Protein AF-A0A6I6F3T8-F1 (afdb_monomer_lite)

Foldseek 3Di:
DDDDDDDDDDDDDDDDDDDDDDPDPDPPDPLHLCVLVLQCCCCQPVVPDAPVSNLVQAPHSVPDDDRVRSVVSNVDPDQVLQPFQSPHSVRQSQQWEWDAPDPFKIKIFRHNHRVPDDRVPGSDIFIWGDDPSDIHTYDD

pLDDT: mean 83.87, std 20.31, range [36.78, 98.06]

Structure (mmCIF, N/CA/C/O backbone):
data_AF-A0A6I6F3T8-F1
#
_entry.id   AF-A0A6I6F3T8-F1
#
loop_
_atom_site.group_PDB
_atom_site.id
_atom_site.type_symbo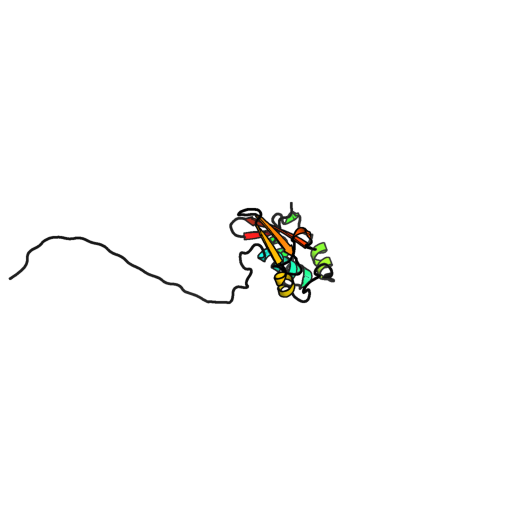l
_atom_site.label_atom_id
_atom_site.label_alt_id
_atom_site.label_comp_id
_atom_site.label_asym_id
_atom_site.label_entity_id
_atom_site.label_seq_id
_atom_site.pdbx_PDB_ins_code
_atom_site.Cartn_x
_atom_site.Cartn_y
_atom_site.Cartn_z
_atom_site.occupancy
_atom_site.B_iso_or_equiv
_atom_site.auth_seq_id
_atom_site.auth_comp_id
_atom_site.auth_asym_id
_atom_site.auth_atom_id
_atom_site.pdbx_PDB_model_num
ATOM 1 N N . MET A 1 1 ? -56.648 -12.265 -60.140 1.00 39.81 1 MET A N 1
ATOM 2 C CA . MET A 1 1 ? -56.580 -13.681 -59.697 1.00 39.81 1 MET A CA 1
ATOM 3 C C . MET A 1 1 ? -55.258 -13.870 -58.962 1.00 39.81 1 MET A C 1
ATOM 5 O O . MET A 1 1 ? -54.220 -13.766 -59.588 1.00 39.81 1 MET A O 1
ATOM 9 N N . ILE A 1 2 ? -55.227 -13.720 -57.636 1.00 38.00 2 ILE A N 1
ATOM 10 C CA . ILE A 1 2 ? -55.312 -14.790 -56.615 1.00 38.00 2 ILE A CA 1
ATOM 11 C C . ILE A 1 2 ? -54.272 -15.911 -56.812 1.00 38.00 2 ILE A C 1
ATOM 13 O O . ILE A 1 2 ? -54.501 -16.855 -57.554 1.00 38.00 2 ILE A O 1
ATOM 17 N N . ASN A 1 3 ? -53.163 -15.756 -56.075 1.00 43.69 3 ASN A N 1
ATOM 18 C CA . ASN A 1 3 ? -52.503 -16.709 -55.166 1.00 43.69 3 ASN A CA 1
ATOM 19 C C . ASN A 1 3 ? -52.569 -18.222 -55.452 1.00 43.69 3 ASN A C 1
ATOM 21 O O . ASN A 1 3 ? -53.659 -18.793 -55.464 1.00 43.69 3 ASN A O 1
ATOM 25 N N . LYS A 1 4 ? -51.405 -18.893 -55.320 1.00 41.59 4 LYS A N 1
ATOM 26 C CA . LYS A 1 4 ? -51.092 -19.768 -54.157 1.00 41.59 4 LYS A CA 1
ATOM 27 C C . LYS A 1 4 ? -49.666 -20.382 -54.185 1.00 41.59 4 LYS A C 1
ATOM 29 O O . LYS A 1 4 ? -49.406 -21.229 -55.021 1.00 41.59 4 LYS A O 1
ATOM 34 N N . ARG A 1 5 ? -48.875 -20.027 -53.144 1.00 48.44 5 ARG A N 1
ATOM 35 C CA . ARG A 1 5 ? -48.089 -20.865 -52.177 1.00 48.44 5 ARG A CA 1
ATOM 36 C C . ARG A 1 5 ? -46.997 -21.819 -52.731 1.00 48.44 5 ARG A C 1
ATOM 38 O O . ARG A 1 5 ? -47.220 -22.464 -53.735 1.00 48.44 5 ARG A O 1
ATOM 45 N N . LYS A 1 6 ? -45.829 -22.079 -52.115 1.00 45.19 6 LYS A N 1
ATOM 46 C CA . LYS A 1 6 ? -45.316 -22.220 -50.717 1.00 45.19 6 LYS A CA 1
ATOM 47 C C . LYS A 1 6 ? -43.785 -21.905 -50.778 1.00 45.19 6 LYS A C 1
ATOM 49 O O . LYS A 1 6 ? -43.249 -21.935 -51.871 1.00 45.19 6 LYS A O 1
ATOM 54 N N . SER A 1 7 ? -42.975 -21.617 -49.756 1.00 44.78 7 SER A N 1
ATOM 55 C CA . SER A 1 7 ? -42.875 -22.123 -48.386 1.00 44.78 7 SER A CA 1
ATOM 56 C C . SER A 1 7 ? -41.901 -21.237 -47.579 1.00 44.78 7 SER A C 1
ATOM 58 O O . SER A 1 7 ? -40.807 -20.938 -48.041 1.00 44.78 7 SER A O 1
ATOM 60 N N . THR A 1 8 ? -42.342 -20.865 -46.378 1.00 48.22 8 THR A N 1
ATOM 61 C CA . THR A 1 8 ? -41.624 -20.546 -45.124 1.00 48.22 8 THR A CA 1
ATOM 62 C C . THR A 1 8 ? -40.129 -20.861 -45.045 1.00 48.22 8 THR A C 1
ATOM 64 O O . THR A 1 8 ? -39.808 -22.033 -45.170 1.00 48.22 8 THR A O 1
ATOM 67 N N . TRP A 1 9 ? -39.301 -19.879 -44.649 1.00 47.22 9 TRP A N 1
ATOM 68 C CA . TRP A 1 9 ? -38.209 -20.017 -43.662 1.00 47.22 9 TRP A CA 1
ATOM 69 C C . TRP A 1 9 ? -38.043 -18.691 -42.886 1.00 47.22 9 TRP A C 1
ATOM 71 O O . TRP A 1 9 ? -37.917 -17.620 -43.473 1.00 47.22 9 TRP A O 1
ATOM 81 N N . LEU A 1 10 ? -38.130 -18.788 -41.556 1.00 51.06 10 LEU A N 1
ATOM 82 C CA . LEU A 1 10 ? -37.827 -17.761 -40.555 1.00 51.06 10 LEU A CA 1
ATOM 83 C C . LEU A 1 10 ? -36.316 -17.489 -40.503 1.00 51.06 10 LEU A C 1
ATOM 85 O O . LEU A 1 10 ? -35.557 -18.422 -40.732 1.00 51.06 10 LEU A O 1
ATOM 89 N N . ILE A 1 11 ? -35.908 -16.283 -40.087 1.00 52.75 11 ILE A N 1
ATOM 90 C CA . ILE A 1 11 ? -34.947 -16.051 -38.986 1.00 52.75 11 ILE A CA 1
ATOM 91 C C . ILE A 1 11 ? -35.089 -14.590 -38.516 1.00 52.75 11 ILE A C 1
ATOM 93 O O . ILE A 1 11 ? -34.923 -13.643 -39.282 1.00 52.75 11 ILE A O 1
ATOM 97 N N . LEU A 1 12 ? -35.429 -14.442 -37.232 1.00 46.47 12 LEU A N 1
ATOM 98 C CA . LEU A 1 12 ? -35.279 -13.227 -36.435 1.00 46.47 12 LEU A CA 1
ATOM 99 C C . LEU A 1 12 ? -33.789 -12.953 -36.189 1.00 46.47 12 LEU A C 1
ATOM 101 O O . LEU A 1 12 ? -33.072 -13.863 -35.784 1.00 46.47 12 LEU A O 1
ATOM 105 N N . ALA A 1 13 ? -33.366 -11.691 -36.256 1.00 45.72 13 ALA A N 1
ATOM 106 C CA . ALA A 1 13 ? -32.221 -11.227 -35.477 1.00 45.72 13 ALA A CA 1
ATOM 107 C C . ALA A 1 13 ? -32.443 -9.778 -35.027 1.00 45.72 13 ALA A C 1
ATOM 109 O O . ALA A 1 13 ? -32.347 -8.824 -35.793 1.00 45.72 13 ALA A O 1
ATOM 110 N N . PHE A 1 14 ? -32.794 -9.669 -33.751 1.00 45.78 14 PHE A N 1
ATOM 111 C CA . PHE A 1 14 ? -32.874 -8.468 -32.936 1.00 45.78 14 PHE A CA 1
ATOM 112 C C . PHE A 1 14 ? -31.437 -8.115 -32.515 1.00 45.78 14 PHE A C 1
ATOM 114 O O . PHE A 1 14 ? -30.789 -8.947 -31.883 1.00 45.78 14 PHE A O 1
ATOM 121 N N . ILE A 1 15 ? -30.921 -6.926 -32.840 1.00 49.75 15 ILE A N 1
ATOM 122 C CA . ILE A 1 15 ? -29.709 -6.402 -32.189 1.00 49.75 15 ILE A CA 1
ATOM 123 C C . ILE A 1 15 ? -30.037 -5.037 -31.596 1.00 49.75 15 ILE A C 1
ATOM 125 O O . ILE A 1 15 ? -30.168 -4.028 -32.284 1.00 49.75 15 ILE A O 1
ATOM 129 N N . LEU A 1 16 ? -30.197 -5.076 -30.280 1.00 45.41 16 LEU A N 1
ATOM 130 C CA . LEU A 1 16 ? -30.290 -3.968 -29.351 1.00 45.41 16 LEU A CA 1
ATOM 131 C C . LEU A 1 16 ? -28.866 -3.695 -28.845 1.00 45.41 16 LEU A C 1
ATOM 133 O O . LEU A 1 16 ? -28.255 -4.610 -28.300 1.00 45.41 16 LEU A O 1
ATOM 137 N N . ILE A 1 17 ? -28.349 -2.470 -28.966 1.00 50.97 17 ILE A N 1
ATOM 138 C CA . ILE A 1 17 ? -27.255 -2.015 -28.093 1.00 50.97 17 ILE A CA 1
ATOM 139 C C . ILE A 1 17 ? -27.621 -0.647 -27.520 1.00 50.97 17 ILE A C 1
ATOM 141 O O . ILE A 1 17 ? -27.481 0.398 -28.151 1.00 50.97 17 ILE A O 1
ATOM 145 N N . LEU A 1 18 ? -28.122 -0.713 -26.289 1.00 47.50 18 LEU A N 1
ATOM 146 C CA . LEU A 1 18 ? -28.058 0.323 -25.269 1.00 47.50 18 LEU A CA 1
ATOM 147 C C . LEU A 1 18 ? -26.651 0.310 -24.652 1.00 47.50 18 LEU A C 1
ATOM 149 O O . LEU A 1 18 ? -26.214 -0.728 -24.164 1.00 47.50 18 LEU A O 1
ATOM 153 N N . SER A 1 19 ? -26.006 1.470 -24.573 1.00 45.06 19 SER A N 1
ATOM 154 C CA . SER A 1 19 ? -25.076 1.828 -23.487 1.00 45.06 19 SER A CA 1
ATOM 155 C C . SER A 1 19 ? -24.951 3.359 -23.483 1.00 45.06 19 SER A C 1
ATOM 157 O O . SER A 1 19 ? -24.304 3.925 -24.357 1.00 45.06 19 SER A O 1
ATOM 159 N N . LEU A 1 20 ? -25.784 4.105 -22.750 1.00 42.66 20 LEU A N 1
ATOM 160 C CA . LEU A 1 20 ? -25.646 4.438 -21.323 1.00 42.66 20 LEU A CA 1
ATOM 161 C C . LEU A 1 20 ? -24.223 4.849 -20.914 1.00 42.66 20 LEU A C 1
ATOM 163 O O . LEU A 1 20 ? -23.340 4.011 -20.801 1.00 42.66 20 LEU A O 1
ATOM 167 N N . GLY A 1 21 ? -24.090 6.128 -20.550 1.00 36.94 21 GLY A N 1
ATOM 168 C CA . GLY A 1 21 ? -23.497 6.490 -19.262 1.00 36.94 21 GLY A CA 1
ATOM 169 C C . GLY A 1 21 ? -22.017 6.869 -19.243 1.00 36.94 21 GLY A C 1
ATOM 170 O O . GLY A 1 21 ? -21.150 6.011 -19.178 1.00 36.94 21 GLY A O 1
ATOM 171 N N . GLY A 1 22 ? -21.765 8.180 -19.156 1.00 37.84 22 GLY A N 1
ATOM 172 C CA . GLY A 1 22 ? -20.759 8.774 -18.269 1.00 37.84 22 GLY A CA 1
ATOM 173 C C . GLY A 1 22 ? -19.317 8.289 -18.404 1.00 37.84 22 GLY A C 1
ATOM 174 O O . GLY A 1 22 ? -18.852 7.489 -17.598 1.00 37.84 22 GLY A O 1
ATOM 175 N N . CYS A 1 23 ? -18.554 8.898 -19.313 1.00 36.78 23 CYS A N 1
ATOM 176 C CA . CYS A 1 23 ? -17.095 8.870 -19.228 1.00 36.78 23 CYS A CA 1
ATOM 177 C C . CYS A 1 23 ? -16.637 9.894 -18.172 1.00 36.78 23 CYS A C 1
ATOM 179 O O . CYS A 1 23 ? -16.146 10.975 -18.487 1.00 36.78 23 CYS A O 1
ATOM 181 N N . GLY A 1 24 ? -16.889 9.583 -16.899 1.00 37.91 24 GLY A N 1
ATOM 182 C CA . GLY A 1 24 ? -16.123 10.158 -15.801 1.00 37.91 24 GLY A CA 1
ATOM 183 C C . GLY A 1 24 ? -14.743 9.511 -15.831 1.00 37.91 24 GLY A C 1
ATOM 184 O O . GLY A 1 24 ? -14.641 8.290 -15.927 1.00 37.91 24 GLY A O 1
ATOM 185 N N . THR A 1 25 ? -13.690 10.320 -15.805 1.00 41.25 25 THR A N 1
ATOM 186 C CA . THR A 1 25 ? -12.292 9.885 -15.766 1.00 41.25 25 THR A CA 1
ATOM 187 C C . THR A 1 25 ? -12.040 9.034 -14.520 1.00 41.25 25 THR A C 1
ATOM 189 O O . THR A 1 25 ? -11.665 9.554 -13.469 1.00 41.25 25 THR A O 1
ATOM 192 N N . LYS A 1 26 ? -12.273 7.723 -14.624 1.00 42.84 26 LYS A N 1
ATOM 193 C CA . LYS A 1 26 ? -11.825 6.744 -13.637 1.00 42.84 26 LYS A CA 1
ATOM 194 C C . LYS A 1 26 ? -10.314 6.875 -13.539 1.00 42.84 26 LYS A C 1
ATOM 196 O O . LYS A 1 26 ? -9.611 6.829 -14.550 1.00 42.84 26 LYS A O 1
ATOM 201 N N . THR A 1 27 ? -9.826 7.134 -12.334 1.00 53.38 27 THR A N 1
ATOM 202 C CA . THR A 1 27 ? -8.390 7.240 -12.069 1.00 53.38 27 THR A CA 1
ATOM 203 C C . THR A 1 27 ? -7.682 5.975 -12.570 1.00 53.38 27 THR A C 1
ATOM 205 O O . THR A 1 27 ? -8.251 4.886 -12.515 1.00 53.38 27 THR A O 1
ATOM 208 N N . LYS A 1 28 ? -6.444 6.110 -13.068 1.00 55.50 28 LYS A N 1
ATOM 209 C CA . LYS A 1 28 ? -5.626 5.080 -13.757 1.00 55.50 28 LYS A CA 1
ATOM 210 C C . LYS A 1 28 ? -5.434 3.753 -12.979 1.00 55.50 28 LYS A C 1
ATOM 212 O O . LYS A 1 28 ? -4.781 2.844 -13.478 1.00 55.50 28 LYS A O 1
ATOM 217 N N . HIS A 1 29 ? -5.986 3.632 -11.771 1.00 58.88 29 HIS A N 1
ATOM 218 C CA . HIS A 1 29 ? -5.715 2.569 -10.807 1.00 58.88 29 HIS A CA 1
ATOM 219 C C . HIS A 1 29 ? -6.956 1.820 -10.289 1.00 58.88 29 HIS A C 1
ATOM 221 O O . HIS A 1 29 ? -6.773 0.876 -9.521 1.00 58.88 29 HIS A O 1
ATOM 227 N N . GLU A 1 30 ? -8.186 2.185 -10.670 1.00 59.56 30 GLU A N 1
ATOM 228 C CA . GLU A 1 30 ? -9.389 1.451 -10.230 1.00 59.56 30 GLU A CA 1
ATOM 229 C C . GLU A 1 30 ? -9.350 -0.022 -10.684 1.00 59.56 30 GLU A C 1
ATOM 231 O O . GLU A 1 30 ? -9.053 -0.308 -11.844 1.00 59.56 30 GLU A O 1
ATOM 236 N N . ASN A 1 31 ? -9.648 -0.956 -9.771 1.00 63.78 31 ASN A N 1
ATOM 237 C CA . ASN A 1 31 ? -9.611 -2.412 -9.975 1.00 63.78 31 ASN A CA 1
ATOM 238 C C . ASN A 1 31 ? -8.229 -2.991 -10.338 1.00 63.78 31 ASN A C 1
ATOM 240 O O . ASN A 1 31 ? -8.133 -4.082 -10.904 1.00 63.78 31 ASN A O 1
ATOM 244 N N . SER A 1 32 ? -7.147 -2.288 -9.999 1.00 88.19 32 SER A N 1
ATOM 245 C CA . SER A 1 32 ? -5.776 -2.779 -10.183 1.00 88.19 32 SER A CA 1
ATOM 246 C C . SER A 1 32 ? -5.135 -3.202 -8.860 1.00 88.19 32 SER A C 1
ATOM 248 O O . SER A 1 32 ? -5.556 -2.773 -7.785 1.00 88.19 32 SER A O 1
ATOM 250 N N . SER A 1 33 ? -4.049 -3.974 -8.938 1.00 93.62 33 SER A N 1
ATOM 251 C CA . SER A 1 33 ? -3.188 -4.310 -7.792 1.00 93.62 33 SER A CA 1
ATOM 252 C C . SER A 1 33 ? -2.646 -3.074 -7.054 1.00 93.62 33 SER A C 1
ATOM 254 O O . SER A 1 33 ? -2.254 -3.166 -5.893 1.00 93.62 33 SER A O 1
ATOM 256 N N . PHE A 1 34 ? -2.658 -1.903 -7.697 1.00 95.50 34 PHE A N 1
ATOM 257 C CA . PHE A 1 34 ? -2.235 -0.630 -7.119 1.00 95.50 34 PHE A CA 1
ATOM 258 C C . PHE A 1 34 ? -3.304 0.043 -6.253 1.00 95.50 34 PHE A C 1
ATOM 260 O O . PHE A 1 34 ? -2.967 0.870 -5.405 1.00 95.50 34 PHE A O 1
ATOM 267 N N . GLU A 1 35 ? -4.585 -0.276 -6.456 1.00 95.00 35 GLU A N 1
ATOM 268 C CA . GLU A 1 35 ? -5.701 0.395 -5.786 1.00 95.00 35 GLU A CA 1
ATOM 269 C C . GLU A 1 35 ? -5.590 0.390 -4.251 1.00 95.00 35 GLU A C 1
ATOM 271 O O . GLU A 1 35 ? -5.656 1.474 -3.655 1.00 95.00 35 GLU A O 1
ATOM 276 N N . PRO A 1 36 ? -5.400 -0.766 -3.577 1.00 96.94 36 PRO A N 1
ATOM 277 C CA . PRO A 1 36 ? -5.357 -0.777 -2.120 1.00 96.94 36 PRO A CA 1
ATOM 278 C C . PRO A 1 36 ? -4.130 -0.033 -1.568 1.00 96.94 36 PRO A C 1
ATOM 280 O O . PRO A 1 36 ? -4.204 0.544 -0.486 1.00 96.94 36 PRO A O 1
ATOM 283 N N . ILE A 1 37 ? -3.031 0.036 -2.326 1.00 97.56 37 ILE A N 1
ATOM 284 C CA . ILE A 1 37 ? -1.809 0.760 -1.942 1.00 97.56 37 ILE A CA 1
ATOM 285 C C . ILE A 1 37 ? -2.017 2.270 -2.074 1.00 97.56 37 ILE A C 1
ATOM 287 O O . ILE A 1 37 ? -1.684 3.016 -1.153 1.00 97.56 37 ILE A O 1
ATOM 291 N N . A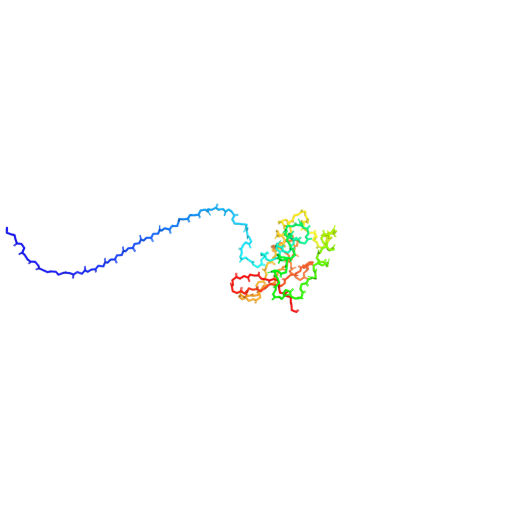SN A 1 38 ? -2.640 2.730 -3.164 1.00 96.69 38 ASN A N 1
ATOM 292 C CA . ASN A 1 38 ? -2.979 4.144 -3.323 1.00 96.69 38 ASN A CA 1
ATOM 293 C C . ASN A 1 38 ? -3.890 4.627 -2.182 1.00 96.69 38 ASN A C 1
ATOM 295 O O . ASN A 1 38 ? -3.652 5.681 -1.586 1.00 96.69 38 ASN A O 1
ATOM 299 N N . LYS A 1 39 ? -4.905 3.824 -1.825 1.00 97.06 39 LYS A N 1
ATOM 300 C CA . LYS A 1 39 ? -5.789 4.106 -0.685 1.00 97.06 39 LYS A CA 1
ATOM 301 C C . LYS A 1 39 ? -5.019 4.123 0.634 1.00 97.06 39 LYS A C 1
ATOM 303 O O . LYS A 1 39 ? -5.167 5.076 1.393 1.00 97.06 39 LYS A O 1
ATOM 308 N N . LEU A 1 40 ? -4.157 3.134 0.883 1.00 97.38 40 LEU A N 1
ATOM 309 C CA . LEU A 1 40 ? -3.314 3.082 2.083 1.00 97.38 40 LEU A CA 1
ATOM 310 C C . LEU A 1 40 ? -2.489 4.362 2.240 1.00 97.38 40 LEU A C 1
ATOM 312 O O . LEU A 1 40 ? -2.528 5.000 3.292 1.00 97.38 40 LEU A O 1
ATOM 316 N N . ILE A 1 41 ? -1.778 4.755 1.180 1.00 96.94 41 ILE A N 1
ATOM 317 C CA . ILE A 1 41 ? -0.912 5.936 1.174 1.00 96.94 41 ILE A CA 1
ATOM 318 C C . ILE A 1 41 ? -1.739 7.205 1.396 1.00 96.94 41 ILE A C 1
ATOM 320 O O . ILE A 1 41 ? -1.410 8.036 2.245 1.00 96.94 41 ILE A O 1
ATOM 324 N N . SER A 1 42 ? -2.847 7.331 0.668 1.00 96.56 42 SER A N 1
ATOM 325 C CA . SER A 1 42 ? -3.765 8.466 0.764 1.00 96.56 42 SER A CA 1
ATOM 326 C C . SER A 1 42 ? -4.332 8.635 2.176 1.00 96.56 42 SER A C 1
ATOM 328 O O . SER A 1 42 ? -4.358 9.753 2.700 1.00 96.56 42 SER A O 1
ATOM 330 N N . ILE A 1 43 ? -4.740 7.540 2.821 1.00 97.19 43 ILE A N 1
ATOM 331 C CA . ILE A 1 43 ? -5.300 7.570 4.174 1.00 97.19 43 ILE A CA 1
ATOM 332 C C . ILE A 1 43 ? -4.213 7.904 5.202 1.00 97.19 43 ILE A C 1
ATOM 334 O O . ILE A 1 43 ? -4.389 8.831 5.995 1.00 97.19 43 ILE A O 1
ATOM 338 N N . LEU A 1 44 ? -3.095 7.171 5.191 1.00 96.44 44 LEU A N 1
ATOM 339 C CA . LEU A 1 44 ? -2.078 7.260 6.242 1.00 96.44 44 LEU A CA 1
ATOM 340 C C . LEU A 1 44 ? -1.223 8.528 6.153 1.00 96.44 44 LEU A C 1
ATOM 342 O O . LEU A 1 44 ? -0.882 9.102 7.184 1.00 96.44 44 LEU A O 1
ATOM 346 N N . TYR A 1 45 ? -0.881 8.983 4.947 1.00 96.38 45 TYR A N 1
ATOM 347 C CA . TYR A 1 45 ? 0.103 10.057 4.761 1.00 96.38 45 TYR A CA 1
ATOM 348 C C . TYR A 1 45 ? -0.498 11.383 4.293 1.00 96.38 45 TYR A C 1
ATOM 350 O O . TYR A 1 45 ? 0.151 12.427 4.437 1.00 96.38 45 TYR A O 1
ATOM 358 N N . PHE A 1 46 ? -1.721 11.356 3.755 1.00 95.19 46 PHE A N 1
ATOM 359 C CA . PHE A 1 46 ? -2.410 12.529 3.199 1.00 95.19 46 PHE A CA 1
ATOM 360 C C . PHE A 1 46 ? -3.796 12.769 3.804 1.00 95.19 46 PHE A C 1
ATOM 362 O O . PHE A 1 46 ? -4.531 13.633 3.333 1.00 95.19 46 PHE A O 1
ATOM 369 N N . ASN A 1 47 ? -4.143 12.047 4.872 1.00 93.75 47 ASN A N 1
ATOM 370 C CA . ASN A 1 47 ? -5.379 12.221 5.629 1.00 93.75 47 ASN A CA 1
ATOM 371 C C . ASN A 1 47 ? -6.682 12.073 4.816 1.00 93.75 47 ASN A C 1
ATOM 373 O O . ASN A 1 47 ? -7.711 12.631 5.197 1.00 93.75 47 ASN A O 1
ATOM 377 N N . LYS A 1 48 ? -6.669 11.290 3.731 1.00 94.81 48 LYS A N 1
ATOM 378 C CA . LYS A 1 48 ? -7.833 11.066 2.858 1.00 94.81 48 LYS A CA 1
ATOM 379 C C . LYS A 1 48 ? -8.574 9.767 3.204 1.00 94.81 48 LYS A C 1
ATOM 381 O O . LYS A 1 48 ? -8.479 8.792 2.467 1.00 94.81 48 LYS A O 1
ATOM 386 N N . GLY A 1 49 ? -9.303 9.756 4.322 1.00 95.69 49 GLY A N 1
ATOM 387 C CA . GLY A 1 49 ? -10.199 8.653 4.710 1.00 95.69 49 GLY A CA 1
ATOM 388 C C . GLY A 1 49 ? -10.250 8.384 6.216 1.00 95.69 49 GLY A C 1
ATOM 389 O O . GLY A 1 49 ? -9.649 9.110 7.018 1.00 95.69 49 GLY A O 1
ATOM 390 N N . THR A 1 50 ? -10.984 7.341 6.596 1.00 97.44 50 THR A N 1
ATOM 391 C CA . THR A 1 50 ? -11.259 6.932 7.983 1.00 97.44 50 THR A CA 1
ATOM 392 C C . THR A 1 50 ? -10.463 5.691 8.405 1.00 97.44 50 THR A C 1
ATOM 394 O O . THR A 1 50 ? -9.778 5.059 7.599 1.00 97.44 50 THR A O 1
ATOM 397 N N . TYR A 1 51 ? -10.542 5.336 9.690 1.00 97.69 51 TYR A N 1
ATOM 398 C CA . TYR A 1 51 ? -9.978 4.086 10.201 1.00 97.69 51 TYR A CA 1
ATOM 399 C C . TYR A 1 51 ? -10.673 2.843 9.615 1.00 97.69 51 TYR A C 1
ATOM 401 O O . TYR A 1 51 ? -10.014 1.844 9.322 1.00 97.69 51 TYR A O 1
ATOM 409 N N . GLU A 1 52 ? -11.987 2.911 9.384 1.00 98.00 52 GLU A N 1
ATOM 410 C CA . GLU A 1 52 ? -12.733 1.822 8.744 1.00 98.00 52 GLU A CA 1
ATOM 411 C C . GLU A 1 52 ? -12.302 1.625 7.288 1.00 98.00 52 GLU A C 1
ATOM 413 O O . GLU A 1 52 ? -12.064 0.489 6.872 1.00 98.00 52 GLU A O 1
ATOM 418 N N . ASP A 1 53 ? -12.088 2.721 6.549 1.00 97.69 53 ASP A N 1
ATOM 419 C CA . ASP A 1 53 ? -11.547 2.658 5.186 1.00 97.69 53 ASP A CA 1
ATOM 420 C C . ASP A 1 53 ? -10.174 1.980 5.165 1.00 97.69 53 ASP A C 1
ATOM 422 O O . ASP A 1 53 ? -9.905 1.163 4.288 1.00 97.69 53 ASP A O 1
ATOM 426 N N . TYR A 1 54 ? -9.321 2.289 6.149 1.00 97.94 54 TYR A N 1
ATOM 427 C CA . TYR A 1 54 ? -7.989 1.703 6.295 1.00 97.94 54 TYR A C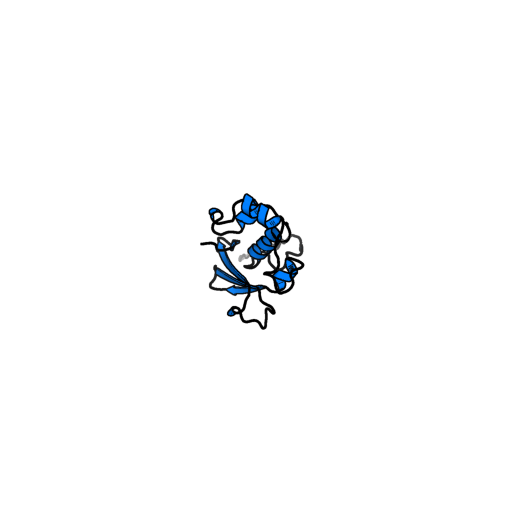A 1
ATOM 428 C C . TYR A 1 54 ? -8.042 0.199 6.577 1.00 97.94 54 TYR A C 1
ATOM 430 O O . TYR A 1 54 ? -7.402 -0.579 5.870 1.00 97.94 54 TYR A O 1
ATOM 438 N N . LYS A 1 55 ? -8.824 -0.237 7.571 1.00 97.62 55 LYS A N 1
ATOM 439 C CA . LYS A 1 55 ? -8.949 -1.665 7.912 1.00 97.62 55 LYS A CA 1
ATOM 440 C C . LYS A 1 55 ? -9.483 -2.495 6.747 1.00 97.62 55 LYS A C 1
ATOM 442 O O . LYS A 1 55 ? -9.053 -3.632 6.561 1.00 97.62 55 LYS A O 1
ATOM 447 N N . ALA A 1 56 ? -10.395 -1.928 5.959 1.00 97.00 56 ALA A N 1
ATOM 448 C CA . ALA A 1 56 ? -11.015 -2.596 4.818 1.00 97.00 56 ALA A CA 1
ATOM 449 C C . ALA A 1 56 ? -10.056 -2.848 3.637 1.00 97.00 56 ALA A C 1
ATOM 451 O O . ALA A 1 56 ? -10.457 -3.497 2.663 1.00 97.00 56 ALA A O 1
ATOM 452 N N . LEU A 1 57 ? -8.820 -2.335 3.701 1.00 97.50 57 LEU A N 1
ATOM 453 C CA . LEU A 1 57 ? -7.778 -2.589 2.705 1.00 97.50 57 LEU A CA 1
ATOM 454 C C . LEU A 1 57 ? -7.092 -3.939 2.891 1.00 97.50 57 LEU A C 1
ATOM 456 O O . LEU A 1 57 ? -6.445 -4.394 1.958 1.00 97.50 57 LEU A O 1
ATOM 460 N N . PHE A 1 58 ? -7.190 -4.562 4.064 1.00 97.88 58 PHE A N 1
ATOM 461 C CA . PHE A 1 58 ? -6.384 -5.726 4.419 1.00 97.88 58 PHE A CA 1
ATOM 462 C C . PHE A 1 58 ? -7.116 -7.047 4.193 1.00 97.88 58 PHE A C 1
ATOM 464 O O . PHE A 1 58 ? -8.325 -7.154 4.396 1.00 97.88 58 PHE A O 1
ATOM 471 N N . THR A 1 59 ? -6.358 -8.086 3.841 1.00 97.19 59 THR A N 1
ATOM 472 C CA . THR A 1 59 ? -6.852 -9.468 3.775 1.00 97.19 59 THR A CA 1
ATOM 473 C C . THR A 1 59 ? -7.312 -9.998 5.130 1.00 97.19 59 THR A C 1
ATOM 475 O O . THR A 1 59 ? -8.213 -10.838 5.186 1.00 97.19 59 THR A O 1
ATOM 478 N N . ASN A 1 60 ? -6.705 -9.505 6.212 1.00 96.25 60 ASN A N 1
ATOM 479 C CA . ASN A 1 60 ? -7.112 -9.760 7.581 1.00 96.25 60 ASN A C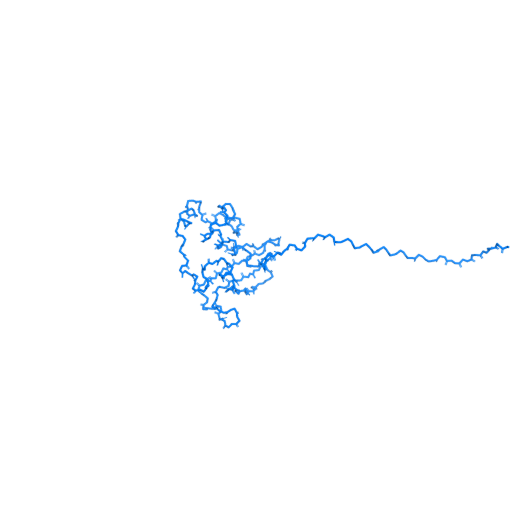A 1
ATOM 480 C C . ASN A 1 60 ? -7.136 -8.439 8.364 1.00 96.25 60 ASN A C 1
ATOM 482 O O . ASN A 1 60 ? -6.111 -7.954 8.844 1.00 96.25 60 ASN A O 1
ATOM 486 N N . SER A 1 61 ? -8.325 -7.862 8.531 1.00 94.88 61 SER A N 1
ATOM 487 C CA . SER A 1 61 ? -8.500 -6.588 9.237 1.00 94.88 61 SER A CA 1
ATOM 488 C C . SER A 1 61 ? -8.133 -6.651 10.722 1.00 94.88 61 SER A C 1
ATOM 490 O O . SER A 1 61 ? -7.886 -5.609 11.319 1.00 94.88 61 SER A O 1
ATOM 492 N N . SER A 1 62 ? -8.089 -7.844 11.332 1.00 94.00 62 SER A N 1
ATOM 493 C CA . SER A 1 62 ? -7.711 -8.003 12.747 1.00 94.00 62 SER A CA 1
ATOM 494 C C . SER A 1 62 ? -6.215 -7.798 13.007 1.00 94.00 62 SER A C 1
ATOM 496 O O . SER A 1 62 ? -5.829 -7.527 14.140 1.00 94.00 62 SER A O 1
ATOM 498 N N . LEU A 1 63 ? -5.388 -7.890 11.960 1.00 93.56 63 LEU A N 1
ATOM 499 C CA . LEU A 1 63 ? -3.942 -7.664 12.019 1.00 93.56 63 LEU A CA 1
ATOM 500 C C . LEU A 1 63 ? -3.547 -6.244 11.582 1.00 93.56 63 LEU A C 1
ATOM 502 O O . LEU A 1 63 ? -2.363 -5.910 11.554 1.00 93.56 63 LEU A O 1
ATOM 506 N N . ALA A 1 64 ? -4.519 -5.408 11.208 1.00 94.81 64 ALA A N 1
ATOM 507 C CA . ALA A 1 64 ? -4.278 -3.995 10.953 1.00 94.81 64 ALA A CA 1
ATOM 508 C C . ALA A 1 64 ? -3.950 -3.261 12.267 1.00 94.81 64 ALA A C 1
ATOM 510 O O . ALA A 1 64 ? -4.225 -3.760 13.361 1.00 94.81 64 ALA A O 1
ATOM 511 N N . PHE A 1 65 ? -3.377 -2.058 12.174 1.00 93.62 65 PHE A N 1
ATOM 512 C CA . PHE A 1 65 ? -3.190 -1.208 13.353 1.00 93.62 65 PHE A CA 1
ATOM 513 C C . PHE A 1 65 ? -4.503 -1.020 14.108 1.00 93.62 65 PHE A C 1
ATOM 515 O O . PHE A 1 65 ? -5.555 -0.914 13.488 1.00 93.62 65 PHE A O 1
ATOM 522 N N . SER A 1 66 ? -4.430 -0.914 15.434 1.00 96.69 66 SER A N 1
ATOM 523 C CA . SER A 1 66 ? -5.558 -0.419 16.226 1.00 96.69 66 SER A CA 1
ATOM 524 C C . SER A 1 66 ? -5.899 1.028 15.850 1.00 96.69 66 SER A C 1
ATOM 526 O O . SER A 1 66 ? -5.053 1.766 15.341 1.00 96.69 66 SER A O 1
ATOM 528 N N . GLU A 1 67 ? -7.114 1.475 16.172 1.00 97.50 67 GLU A N 1
ATOM 529 C CA . GLU A 1 67 ? -7.549 2.849 15.892 1.00 97.50 67 GLU A CA 1
ATOM 530 C C . GLU A 1 67 ? -6.632 3.887 16.551 1.00 97.50 67 GLU A C 1
ATOM 532 O O . GLU A 1 67 ? -6.292 4.905 15.951 1.00 97.50 67 GLU A O 1
ATOM 537 N N . ASN A 1 68 ? -6.161 3.600 17.767 1.00 97.75 68 ASN A N 1
ATOM 538 C CA . ASN A 1 68 ? -5.225 4.476 18.460 1.00 97.75 68 ASN A CA 1
ATOM 539 C C . ASN A 1 68 ? -3.885 4.574 17.711 1.00 97.75 68 ASN A C 1
ATOM 541 O O . ASN A 1 68 ? -3.404 5.673 17.457 1.00 97.75 68 ASN A O 1
ATOM 545 N N . GLN A 1 69 ? -3.309 3.442 17.288 1.00 97.06 69 GLN A N 1
ATOM 546 C CA . GLN A 1 69 ? -2.071 3.429 16.494 1.00 97.06 69 GLN A CA 1
ATOM 547 C C . GLN A 1 69 ? -2.241 4.152 15.151 1.00 97.06 69 GLN A C 1
ATOM 549 O O . GLN A 1 69 ? -1.366 4.915 14.746 1.00 97.06 69 GLN A O 1
ATOM 554 N N . PHE A 1 70 ? -3.378 3.951 14.486 1.00 97.31 70 PHE A N 1
ATOM 555 C CA . PHE A 1 70 ? -3.740 4.653 13.259 1.00 97.31 70 PHE A CA 1
ATOM 556 C C . PHE A 1 70 ? -3.791 6.175 13.457 1.00 97.31 70 PHE A C 1
ATOM 558 O O . PHE A 1 70 ? -3.202 6.928 12.677 1.00 97.31 70 PHE A O 1
ATOM 565 N N . ASN A 1 71 ? -4.456 6.632 14.519 1.00 96.56 71 ASN A N 1
ATOM 566 C CA . ASN A 1 71 ? -4.578 8.052 14.830 1.00 96.56 71 ASN A CA 1
ATOM 567 C C . ASN A 1 71 ? -3.228 8.669 15.213 1.00 96.56 71 ASN A C 1
ATOM 569 O O . ASN A 1 71 ? -2.910 9.759 14.739 1.00 96.56 71 ASN A O 1
ATOM 573 N N . GLU A 1 72 ? -2.410 7.981 16.016 1.00 96.44 72 GLU A N 1
ATOM 574 C CA . GLU A 1 72 ? -1.065 8.458 16.364 1.00 96.44 72 GLU A CA 1
ATOM 575 C C . GLU A 1 72 ? -0.166 8.586 15.131 1.00 96.44 72 GLU A C 1
ATOM 577 O O . GLU A 1 72 ? 0.487 9.617 14.960 1.00 96.44 72 GLU A O 1
ATOM 582 N N . PHE A 1 73 ? -0.190 7.600 14.227 1.00 95.56 73 PHE A N 1
ATOM 583 C CA . PHE A 1 73 ? 0.572 7.656 12.979 1.00 95.56 73 PHE A CA 1
ATOM 584 C C . PHE A 1 73 ? 0.229 8.914 12.165 1.00 95.56 73 PHE A C 1
ATOM 586 O O . PHE A 1 73 ? 1.107 9.662 11.728 1.00 95.56 73 PHE A O 1
ATOM 593 N N . ARG A 1 74 ? -1.069 9.187 12.000 1.00 94.56 74 ARG A N 1
ATOM 594 C CA . ARG A 1 74 ? -1.576 10.282 11.161 1.00 94.56 74 ARG A CA 1
ATOM 595 C C . ARG A 1 74 ? -1.354 11.680 11.735 1.00 94.56 74 ARG A C 1
ATOM 597 O O . ARG A 1 74 ? -1.466 12.654 10.990 1.00 94.56 74 ARG A O 1
ATOM 604 N N . LYS A 1 75 ? -1.019 11.818 13.023 1.00 95.06 75 LYS A N 1
ATOM 605 C CA . LYS A 1 75 ? -0.674 13.126 13.612 1.00 95.06 75 LYS A CA 1
ATOM 606 C C . LYS A 1 75 ? 0.620 13.692 13.032 1.00 95.06 75 LYS A C 1
ATOM 608 O O . LYS A 1 75 ? 0.741 14.907 12.892 1.00 95.06 75 LYS A O 1
ATOM 613 N N . LYS A 1 76 ? 1.592 12.827 12.725 1.00 92.44 76 LYS A N 1
ATOM 614 C CA . LYS A 1 76 ? 2.909 13.206 12.187 1.00 92.44 76 LYS A CA 1
ATOM 615 C C . LYS A 1 76 ? 3.395 12.146 11.188 1.00 92.44 76 LYS A C 1
ATOM 617 O O . LYS A 1 76 ? 4.336 11.417 11.497 1.00 92.44 76 LYS A O 1
ATOM 622 N N . PRO A 1 77 ? 2.764 12.039 10.007 1.00 90.38 77 PRO A N 1
ATOM 623 C CA . PRO A 1 77 ? 3.119 11.012 9.039 1.00 90.38 77 PRO A CA 1
ATOM 624 C C . PRO A 1 77 ? 4.514 11.281 8.468 1.00 90.38 77 PRO A C 1
ATOM 626 O O . PRO A 1 77 ? 4.723 12.281 7.774 1.00 90.38 77 PRO A O 1
ATOM 629 N N . ASP A 1 78 ? 5.455 10.377 8.735 1.00 91.38 78 ASP A N 1
ATOM 630 C CA . ASP A 1 78 ? 6.807 10.448 8.185 1.00 91.38 78 ASP A CA 1
ATOM 631 C C . ASP A 1 78 ? 6.854 9.870 6.767 1.00 91.38 78 ASP A C 1
ATOM 633 O O . ASP A 1 78 ? 6.673 8.673 6.557 1.00 91.38 78 ASP A O 1
ATOM 637 N N . LYS A 1 79 ? 7.123 10.730 5.785 1.00 92.94 79 LYS A N 1
ATOM 638 C CA . LYS A 1 79 ? 7.224 10.349 4.372 1.00 92.94 79 LYS A CA 1
ATOM 639 C C . LYS A 1 79 ? 8.654 10.008 3.937 1.00 92.94 79 LYS A C 1
ATOM 641 O O . LYS A 1 79 ? 8.862 9.769 2.755 1.00 92.94 79 LYS A O 1
ATOM 646 N N . SER A 1 80 ? 9.626 9.951 4.851 1.00 91.81 80 SER A N 1
ATOM 647 C CA . SER A 1 80 ? 11.049 9.695 4.552 1.00 91.81 80 SER A CA 1
ATOM 648 C C . SER A 1 80 ? 11.312 8.394 3.783 1.00 91.81 80 SER A C 1
ATOM 650 O O . SER A 1 80 ? 12.295 8.284 3.051 1.00 91.81 80 SER A O 1
ATOM 652 N N . SER A 1 81 ? 10.413 7.414 3.910 1.00 89.81 81 SER A N 1
ATOM 653 C CA . SER A 1 81 ? 10.483 6.145 3.178 1.00 89.81 81 SER A CA 1
ATOM 654 C C . SER A 1 81 ? 10.173 6.294 1.678 1.00 89.81 81 SER A C 1
ATOM 656 O O . SER A 1 81 ? 10.599 5.459 0.878 1.00 89.81 81 SER A O 1
ATOM 658 N N . PHE A 1 82 ? 9.481 7.366 1.277 1.00 94.81 82 PHE A N 1
ATOM 659 C CA . PHE A 1 82 ? 9.189 7.695 -0.118 1.00 94.81 82 PHE A CA 1
ATOM 660 C C . PHE A 1 82 ? 10.302 8.571 -0.703 1.00 94.81 82 PHE A C 1
ATOM 662 O O . PHE A 1 82 ? 10.248 9.797 -0.669 1.00 94.81 82 PHE A O 1
ATOM 669 N N . LYS A 1 83 ? 11.348 7.929 -1.228 1.00 90.94 83 LYS A N 1
ATOM 670 C CA . LYS A 1 83 ? 12.544 8.605 -1.765 1.00 90.94 83 LYS A CA 1
ATOM 671 C C . LYS A 1 83 ? 12.315 9.350 -3.090 1.00 90.94 83 LYS A C 1
ATOM 673 O O . LYS A 1 83 ? 13.111 10.214 -3.442 1.00 90.94 83 LYS A O 1
ATOM 678 N N . TYR A 1 84 ? 11.251 9.013 -3.811 1.00 90.25 84 TYR A N 1
ATOM 679 C CA . TYR A 1 84 ? 10.949 9.437 -5.181 1.00 90.25 84 TYR A CA 1
ATOM 680 C C . TYR A 1 84 ? 9.516 10.004 -5.268 1.00 90.25 84 TYR A C 1
ATOM 682 O O . TYR A 1 84 ? 8.541 9.257 -5.190 1.00 90.25 84 TYR A O 1
ATOM 690 N N . GLY A 1 85 ? 9.376 11.331 -5.358 1.00 83.69 85 GLY A N 1
ATOM 691 C CA . GLY A 1 85 ? 8.070 11.994 -5.493 1.00 83.69 85 GLY A CA 1
ATOM 692 C C . GLY A 1 85 ? 7.136 11.796 -4.290 1.00 83.69 85 GLY A C 1
ATOM 693 O O . GLY A 1 85 ? 6.182 11.033 -4.364 1.00 83.69 85 GLY A O 1
ATOM 694 N N . ALA A 1 86 ? 7.406 1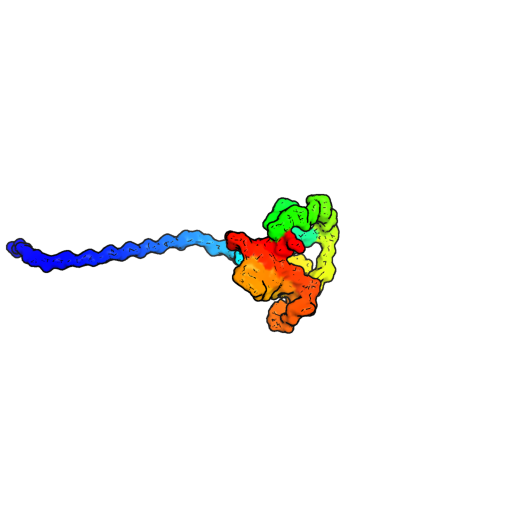2.473 -3.168 1.00 90.19 86 ALA A N 1
ATOM 695 C CA . ALA A 1 86 ? 6.669 12.301 -1.906 1.00 90.19 86 ALA A CA 1
ATOM 696 C C . ALA A 1 86 ? 5.615 13.389 -1.619 1.00 90.19 86 ALA A C 1
ATOM 698 O O . ALA A 1 86 ? 5.040 13.413 -0.524 1.00 90.19 86 ALA A O 1
ATOM 699 N N . ASN A 1 87 ? 5.358 14.312 -2.555 1.00 91.75 87 ASN A N 1
ATOM 700 C CA . ASN A 1 87 ? 4.484 15.459 -2.284 1.00 91.75 87 ASN A CA 1
ATOM 701 C C . ASN A 1 87 ? 2.997 15.106 -2.385 1.00 91.75 87 ASN A C 1
ATOM 703 O O . ASN A 1 87 ? 2.158 15.791 -1.797 1.00 91.75 87 ASN A O 1
ATOM 707 N N . SER A 1 88 ? 2.656 14.040 -3.110 1.00 93.12 88 SER A N 1
ATOM 708 C CA . SER A 1 88 ? 1.281 13.567 -3.268 1.00 93.12 88 SER A CA 1
ATOM 709 C C . SER A 1 88 ? 1.216 12.045 -3.387 1.00 93.12 88 SER A C 1
ATOM 711 O O . SER A 1 88 ? 2.216 11.391 -3.675 1.00 93.12 88 SER A O 1
ATOM 713 N N . SER A 1 89 ? 0.023 11.477 -3.183 1.00 93.38 89 SER A N 1
ATOM 714 C CA . SER A 1 89 ? -0.231 10.063 -3.478 1.00 93.38 89 SER A CA 1
ATOM 715 C C . SER A 1 89 ? 0.099 9.738 -4.931 1.00 93.38 89 SER A C 1
ATOM 717 O O . SER A 1 89 ? 0.730 8.727 -5.195 1.00 93.38 89 SER A O 1
ATOM 719 N N . ASP A 1 90 ? -0.273 10.615 -5.861 1.00 92.38 90 ASP A N 1
ATOM 720 C CA . ASP A 1 90 ? -0.150 10.364 -7.296 1.00 92.38 90 ASP A CA 1
ATOM 721 C C . ASP A 1 90 ? 1.317 10.364 -7.747 1.00 92.38 90 ASP A C 1
ATOM 723 O O . ASP A 1 90 ? 1.708 9.514 -8.546 1.00 92.38 90 ASP A O 1
ATOM 727 N N . GLU A 1 91 ? 2.147 11.251 -7.181 1.00 94.44 91 GLU A N 1
ATOM 728 C CA . GLU A 1 91 ? 3.601 11.212 -7.382 1.00 94.44 91 GLU A CA 1
ATOM 729 C C . GLU A 1 91 ? 4.179 9.880 -6.894 1.00 94.44 91 GLU A C 1
ATOM 731 O O . GLU A 1 91 ? 4.849 9.194 -7.664 1.00 94.44 91 GLU A O 1
ATOM 736 N N . ILE A 1 92 ? 3.844 9.453 -5.672 1.00 95.69 92 ILE A N 1
ATOM 737 C CA . ILE A 1 92 ? 4.322 8.177 -5.121 1.00 95.69 92 ILE A CA 1
ATOM 738 C C . ILE A 1 92 ? 3.860 7.001 -5.996 1.00 95.69 92 ILE A C 1
ATOM 740 O O . ILE A 1 92 ? 4.636 6.090 -6.282 1.00 95.69 92 ILE A O 1
ATOM 744 N N . MET A 1 93 ? 2.604 7.017 -6.447 1.00 94.94 93 MET A N 1
ATOM 745 C CA . MET A 1 93 ? 2.040 5.957 -7.284 1.00 94.94 93 MET A CA 1
ATOM 746 C C . MET A 1 93 ? 2.670 5.901 -8.680 1.00 94.94 93 MET A C 1
ATOM 748 O O . MET A 1 93 ? 2.693 4.828 -9.281 1.00 94.94 93 MET A O 1
ATOM 752 N N . SER A 1 94 ? 3.220 7.008 -9.194 1.00 94.56 94 SER A N 1
ATOM 753 C CA . SER A 1 94 ? 3.920 7.029 -10.490 1.00 94.56 94 SER A CA 1
ATOM 754 C C . SER A 1 94 ? 5.211 6.198 -10.502 1.00 94.56 94 SER A C 1
ATOM 756 O O . SER A 1 94 ? 5.671 5.776 -11.560 1.00 94.56 94 SER A O 1
ATOM 758 N N . HIS A 1 95 ? 5.733 5.898 -9.315 1.00 95.44 95 HIS A N 1
ATOM 759 C CA . HIS A 1 95 ? 6.922 5.090 -9.066 1.00 95.44 95 HIS A CA 1
ATOM 760 C C . HIS A 1 95 ? 6.593 3.623 -8.735 1.00 95.44 95 HIS A C 1
ATOM 762 O O . HIS A 1 95 ? 7.459 2.876 -8.281 1.00 95.44 95 HIS A O 1
ATOM 768 N N . MET A 1 96 ? 5.340 3.190 -8.915 1.00 94.88 96 MET A N 1
ATOM 769 C CA . MET A 1 96 ? 4.911 1.833 -8.578 1.00 94.88 96 MET A CA 1
ATOM 770 C C . MET A 1 96 ? 5.006 0.891 -9.775 1.00 94.88 96 MET A C 1
ATOM 772 O O . MET A 1 96 ? 4.457 1.150 -10.846 1.00 94.88 96 MET A O 1
ATOM 776 N N . LYS A 1 97 ? 5.634 -0.262 -9.553 1.00 94.25 97 LYS A N 1
ATOM 777 C CA . LYS A 1 97 ? 5.750 -1.360 -10.512 1.00 94.25 97 LYS A CA 1
ATOM 778 C C . LYS A 1 97 ? 5.118 -2.614 -9.921 1.00 94.25 97 LYS A C 1
ATOM 780 O O . LYS A 1 97 ? 5.504 -3.052 -8.842 1.00 94.25 97 LYS A O 1
ATOM 785 N N . ALA A 1 98 ? 4.138 -3.192 -10.610 1.00 94.19 98 ALA A N 1
ATOM 786 C CA . ALA A 1 98 ? 3.518 -4.449 -10.198 1.00 94.19 98 ALA A CA 1
ATOM 787 C C . ALA A 1 98 ? 4.160 -5.628 -10.932 1.00 94.19 98 ALA A C 1
ATOM 789 O O . ALA A 1 98 ? 4.251 -5.620 -12.158 1.00 94.19 98 ALA A O 1
ATOM 790 N N . VAL A 1 99 ? 4.533 -6.657 -10.179 1.00 94.31 99 VAL A N 1
ATOM 791 C CA . VAL A 1 99 ? 4.973 -7.954 -10.692 1.00 94.31 99 VAL A CA 1
ATOM 792 C C . VAL A 1 99 ? 3.930 -8.994 -10.278 1.00 94.31 99 VAL A C 1
ATOM 794 O O . VAL A 1 99 ? 3.808 -9.289 -9.084 1.00 94.31 99 VAL A O 1
ATOM 797 N N . PRO A 1 100 ? 3.139 -9.530 -11.223 1.00 93.56 100 PRO A N 1
ATOM 798 C CA . PRO A 1 100 ? 2.218 -10.623 -10.940 1.00 93.56 100 PRO A CA 1
ATOM 799 C C . PRO A 1 100 ? 2.992 -11.858 -10.471 1.00 93.56 100 PRO A C 1
ATOM 801 O O . PRO A 1 100 ? 3.941 -12.289 -11.125 1.00 93.56 100 PRO A O 1
ATOM 804 N N . ASN A 1 101 ? 2.584 -12.426 -9.341 1.00 91.50 101 ASN A N 1
ATOM 805 C CA . ASN A 1 101 ? 3.076 -13.717 -8.870 1.00 91.50 101 ASN A CA 1
ATOM 806 C C . ASN A 1 101 ? 2.225 -14.852 -9.463 1.00 91.50 101 ASN A C 1
ATOM 808 O O . ASN A 1 101 ? 2.768 -15.883 -9.849 1.00 91.50 101 ASN A O 1
ATOM 812 N N . ASP A 1 102 ? 0.912 -14.631 -9.578 1.00 92.69 102 ASP A N 1
ATOM 813 C CA . ASP A 1 102 ? -0.049 -15.470 -10.299 1.00 92.69 102 ASP A CA 1
ATOM 814 C C . ASP A 1 102 ? -1.316 -14.651 -10.657 1.00 92.69 102 ASP A C 1
ATOM 816 O O . ASP A 1 102 ? -1.282 -13.419 -10.670 1.00 92.69 102 ASP A O 1
ATOM 820 N N . ALA A 1 103 ? -2.430 -15.317 -10.988 1.00 89.06 103 ALA A N 1
ATOM 821 C CA . ALA A 1 103 ? -3.686 -14.666 -11.371 1.00 89.06 103 ALA A CA 1
ATOM 822 C C . ALA A 1 103 ? -4.329 -13.823 -10.253 1.00 89.06 103 ALA A C 1
ATOM 824 O O . ALA A 1 103 ? -4.998 -12.832 -10.546 1.00 89.06 103 ALA A O 1
ATOM 825 N N . ASN A 1 104 ? -4.132 -14.209 -8.992 1.00 95.06 104 ASN A N 1
ATOM 826 C CA . ASN A 1 104 ? -4.752 -13.584 -7.826 1.00 95.06 104 ASN A CA 1
ATOM 827 C C . ASN A 1 104 ? -3.735 -12.900 -6.909 1.00 95.06 104 ASN A C 1
ATOM 829 O O . ASN A 1 104 ? -4.141 -12.214 -5.978 1.00 95.06 104 ASN A O 1
ATOM 833 N N . PHE A 1 105 ? -2.433 -13.046 -7.147 1.00 96.25 105 PHE A N 1
ATOM 834 C CA . PHE A 1 105 ? -1.392 -12.462 -6.309 1.00 96.25 105 PHE A CA 1
ATOM 835 C C . PHE A 1 105 ? -0.430 -11.595 -7.116 1.00 96.25 105 PHE A C 1
ATOM 837 O O . PHE A 1 105 ? 0.027 -11.967 -8.197 1.00 96.25 105 PHE A O 1
ATOM 844 N N . ALA A 1 106 ? -0.065 -10.445 -6.554 1.00 96.88 106 ALA A N 1
ATOM 845 C CA . ALA A 1 106 ? 0.973 -9.583 -7.103 1.00 96.88 106 ALA A CA 1
ATOM 846 C C . ALA A 1 106 ? 1.825 -8.967 -5.992 1.00 96.88 106 ALA A C 1
ATOM 848 O O . ALA A 1 106 ? 1.353 -8.715 -4.879 1.00 96.88 106 ALA A O 1
ATOM 849 N N . THR A 1 107 ? 3.077 -8.673 -6.327 1.00 96.94 107 THR A N 1
ATOM 850 C CA . THR A 1 107 ? 3.961 -7.852 -5.504 1.00 96.94 107 THR A CA 1
ATOM 851 C C . THR A 1 107 ? 4.136 -6.506 -6.190 1.00 96.94 107 THR A C 1
ATOM 853 O O . THR A 1 107 ? 4.453 -6.432 -7.375 1.00 96.94 107 THR A O 1
ATOM 856 N N . VAL A 1 108 ? 3.882 -5.432 -5.455 1.00 96.88 108 VAL A N 1
ATOM 857 C CA . VAL A 1 108 ? 4.026 -4.061 -5.930 1.00 96.88 108 VAL A CA 1
ATOM 858 C C . VAL A 1 108 ? 5.251 -3.452 -5.279 1.00 96.88 108 VAL A C 1
ATOM 860 O O . VAL A 1 108 ? 5.352 -3.408 -4.055 1.00 96.88 108 VAL A O 1
ATOM 863 N N . TYR A 1 109 ? 6.160 -2.971 -6.111 1.00 96.94 109 TYR A N 1
ATOM 864 C CA . TYR A 1 109 ? 7.418 -2.360 -5.725 1.00 96.94 109 TYR A CA 1
ATOM 865 C C . TYR A 1 109 ? 7.357 -0.863 -5.971 1.00 96.94 109 TYR A C 1
ATOM 867 O O . TYR A 1 109 ? 6.858 -0.418 -7.003 1.00 96.94 109 TYR A O 1
ATOM 875 N N . TYR A 1 110 ? 7.905 -0.094 -5.042 1.00 96.88 110 TYR A N 1
ATOM 876 C CA . TYR A 1 110 ? 8.142 1.330 -5.226 1.00 96.88 110 TYR A CA 1
ATOM 877 C C . TYR A 1 110 ? 9.594 1.539 -5.647 1.00 96.88 110 TYR A C 1
ATOM 879 O O . TYR A 1 110 ? 10.508 1.181 -4.905 1.00 96.88 110 TYR A O 1
ATOM 887 N N . VAL A 1 111 ? 9.803 2.075 -6.846 1.00 95.81 111 VAL A N 1
ATOM 888 C CA . VAL A 1 111 ? 11.101 2.130 -7.530 1.00 95.81 111 VAL A CA 1
ATOM 889 C C . VAL A 1 111 ? 11.396 3.527 -8.073 1.00 95.81 111 VAL A C 1
ATOM 891 O O . VAL A 1 111 ? 10.493 4.327 -8.275 1.00 95.81 111 VAL A O 1
ATOM 894 N N . GLU A 1 112 ? 12.663 3.840 -8.336 1.00 94.44 112 GLU A N 1
ATOM 895 C CA . GLU A 1 112 ? 13.049 5.156 -8.869 1.00 94.44 112 GLU A CA 1
ATOM 896 C C . GLU A 1 112 ? 12.476 5.409 -10.269 1.00 94.44 112 GLU A C 1
ATOM 898 O O . GLU A 1 112 ? 11.899 6.458 -10.535 1.00 94.44 112 GLU A O 1
ATOM 903 N N . ASP A 1 113 ? 12.598 4.422 -11.151 1.00 93.00 113 ASP A N 1
ATOM 904 C CA . ASP A 1 113 ? 12.132 4.458 -12.539 1.00 93.00 113 ASP A CA 1
ATOM 905 C C . ASP A 1 113 ? 11.496 3.101 -12.871 1.00 93.00 113 ASP A C 1
ATOM 907 O O . ASP A 1 113 ? 12.154 2.062 -12.757 1.00 93.00 113 ASP A O 1
ATOM 911 N N . VAL A 1 114 ? 10.218 3.102 -13.254 1.00 91.00 114 VAL A N 1
ATOM 912 C CA . VAL A 1 114 ? 9.426 1.882 -13.490 1.00 91.00 114 VAL A CA 1
ATOM 913 C C . VAL A 1 114 ? 9.962 1.013 -14.633 1.00 91.00 114 VAL A C 1
ATOM 915 O O . VAL A 1 114 ? 9.775 -0.206 -14.601 1.00 91.00 114 VAL A O 1
ATOM 918 N N . ASP A 1 115 ? 10.669 1.612 -15.593 1.00 90.88 115 ASP A N 1
ATOM 919 C CA . ASP A 1 115 ? 11.181 0.930 -16.783 1.00 90.88 115 ASP A CA 1
ATOM 920 C C . ASP A 1 115 ? 12.610 0.413 -16.581 1.00 90.88 115 ASP A C 1
ATOM 922 O O . ASP A 1 115 ? 13.008 -0.581 -17.191 1.00 90.88 115 ASP A O 1
ATOM 926 N N . LYS A 1 116 ? 13.396 1.079 -15.725 1.00 89.94 116 LYS A N 1
ATOM 927 C CA . LYS A 1 116 ? 14.836 0.795 -15.566 1.00 89.94 116 LYS A CA 1
ATOM 928 C C . LYS A 1 116 ? 15.210 0.112 -14.260 1.00 89.94 116 LYS A C 1
ATOM 930 O O . LYS A 1 116 ? 16.304 -0.444 -14.160 1.00 89.94 116 LYS A O 1
ATOM 935 N N . SER A 1 117 ? 14.357 0.196 -13.246 1.00 89.81 117 SER A N 1
ATOM 936 C CA . SER A 1 117 ? 14.716 -0.270 -11.908 1.00 89.81 117 SER A CA 1
ATOM 937 C C . SER A 1 117 ? 14.526 -1.771 -11.746 1.00 89.81 117 SER A C 1
ATOM 939 O O . SER A 1 117 ? 13.546 -2.356 -12.211 1.00 89.81 117 SER A O 1
ATOM 941 N N . ASP A 1 118 ? 15.467 -2.348 -11.008 1.00 89.69 118 ASP A N 1
ATOM 942 C CA . ASP A 1 118 ? 15.421 -3.704 -10.474 1.00 89.69 118 ASP A CA 1
ATOM 943 C C . ASP A 1 118 ? 14.601 -3.710 -9.175 1.00 89.69 118 ASP A C 1
ATOM 945 O O . ASP A 1 118 ? 14.895 -2.965 -8.233 1.00 89.69 118 ASP A O 1
ATOM 949 N N . GLU A 1 119 ? 13.577 -4.557 -9.123 1.00 89.38 119 GLU A N 1
ATOM 950 C CA . GLU A 1 119 ? 12.671 -4.703 -7.986 1.00 89.38 119 GLU A CA 1
ATOM 951 C C . GLU A 1 119 ? 13.397 -5.115 -6.698 1.00 89.38 119 GLU A C 1
ATOM 953 O O . GLU A 1 119 ? 12.969 -4.741 -5.607 1.00 89.38 119 GLU A O 1
ATOM 958 N N . SER A 1 120 ? 14.529 -5.823 -6.796 1.00 89.62 120 SER A N 1
ATOM 959 C CA . SER A 1 120 ? 15.330 -6.236 -5.633 1.00 89.62 120 SER A CA 1
ATOM 960 C C . SER A 1 120 ? 15.956 -5.061 -4.874 1.00 89.62 120 SER A C 1
ATOM 962 O O . SER A 1 120 ? 16.348 -5.207 -3.715 1.00 89.62 120 SER A O 1
ATOM 964 N N . LYS A 1 121 ? 16.029 -3.886 -5.509 1.00 90.38 121 LYS A N 1
ATOM 965 C CA . LYS A 1 121 ? 16.543 -2.641 -4.920 1.00 90.38 121 LYS A CA 1
ATOM 966 C C . LYS A 1 121 ? 15.430 -1.702 -4.461 1.00 90.38 121 LYS A C 1
ATOM 968 O O . LYS A 1 121 ? 15.725 -0.596 -4.003 1.00 90.38 121 LYS A O 1
ATOM 973 N N . ALA A 1 122 ? 14.169 -2.113 -4.591 1.00 94.06 122 ALA A N 1
ATOM 974 C CA . ALA A 1 122 ? 13.032 -1.293 -4.212 1.00 94.06 122 ALA A CA 1
ATOM 975 C C . ALA A 1 122 ? 13.070 -0.981 -2.703 1.00 94.06 122 ALA A C 1
ATOM 977 O O . ALA A 1 122 ? 13.117 -1.904 -1.887 1.00 94.06 122 ALA A O 1
ATOM 978 N N . PRO A 1 123 ? 13.028 0.299 -2.292 1.00 93.38 123 PRO A N 1
ATOM 979 C CA . PRO A 1 123 ? 12.982 0.663 -0.876 1.00 93.38 123 PRO A CA 1
ATOM 980 C C . PRO A 1 123 ? 11.714 0.189 -0.158 1.00 93.38 123 PRO A C 1
ATOM 982 O O . PRO A 1 123 ? 11.746 0.015 1.058 1.00 93.38 123 PRO A O 1
ATOM 985 N N . LEU A 1 124 ? 10.604 0.010 -0.881 1.00 96.31 124 LEU A N 1
ATOM 986 C CA . LEU A 1 124 ? 9.337 -0.461 -0.328 1.00 96.31 124 LEU A CA 1
ATOM 987 C C . LEU A 1 124 ? 8.699 -1.487 -1.262 1.00 96.31 124 LEU A C 1
ATOM 989 O O . LEU A 1 124 ? 8.793 -1.378 -2.487 1.00 96.31 124 LEU A O 1
ATOM 993 N N . GLN A 1 125 ? 8.006 -2.451 -0.661 1.00 96.62 125 GLN A N 1
ATOM 994 C CA . GLN A 1 125 ? 7.205 -3.439 -1.370 1.00 96.62 125 GLN A CA 1
ATOM 995 C C . GLN A 1 125 ? 5.915 -3.749 -0.605 1.00 96.62 125 GLN A C 1
ATOM 997 O O . GLN A 1 125 ? 5.894 -3.738 0.628 1.00 96.62 125 GLN A O 1
ATOM 1002 N N . TRP A 1 126 ? 4.865 -4.100 -1.341 1.00 97.75 126 TRP A N 1
ATOM 1003 C CA . TRP A 1 126 ? 3.599 -4.591 -0.805 1.00 97.75 126 TRP A CA 1
ATOM 1004 C C . TRP A 1 126 ? 3.181 -5.848 -1.546 1.00 97.75 126 TRP A C 1
ATOM 1006 O O . TRP A 1 126 ? 3.337 -5.947 -2.760 1.00 97.75 126 TRP A O 1
ATOM 1016 N N . LYS A 1 127 ? 2.599 -6.795 -0.818 1.00 97.44 127 LYS A N 1
ATOM 1017 C CA . LYS A 1 127 ? 1.918 -7.941 -1.417 1.00 97.44 127 LYS A CA 1
ATOM 1018 C C . LYS A 1 127 ? 0.429 -7.657 -1.450 1.00 97.44 127 LYS A C 1
ATOM 1020 O O . LYS A 1 127 ? -0.124 -7.153 -0.470 1.00 97.44 127 LYS A O 1
ATOM 1025 N N . VAL A 1 128 ? -0.211 -7.996 -2.559 1.00 98.00 128 VAL A N 1
ATOM 1026 C CA . VAL A 1 128 ? -1.655 -7.855 -2.723 1.00 98.00 128 VAL A CA 1
ATOM 1027 C C . VAL A 1 128 ? -2.277 -9.143 -3.237 1.00 98.00 128 VAL A C 1
ATOM 1029 O O . VAL A 1 128 ? -1.653 -9.900 -3.982 1.00 98.00 128 VAL A O 1
ATOM 1032 N N . GLU A 1 129 ? -3.510 -9.375 -2.811 1.00 97.25 129 GLU A N 1
ATOM 1033 C CA . GLU A 1 129 ? -4.320 -10.540 -3.145 1.00 97.25 129 GLU A CA 1
ATOM 1034 C C . GLU A 1 129 ? -5.667 -10.079 -3.709 1.00 97.25 129 GLU A C 1
ATOM 1036 O O . GLU A 1 129 ? -6.308 -9.188 -3.147 1.00 97.25 129 GLU A O 1
ATOM 1041 N N . ASN A 1 130 ? -6.099 -10.679 -4.813 1.00 96.12 130 ASN A N 1
ATOM 1042 C CA . ASN A 1 130 ? -7.424 -10.504 -5.381 1.00 96.12 130 ASN A CA 1
ATOM 1043 C C . ASN A 1 130 ? -8.385 -11.530 -4.767 1.00 96.12 130 ASN A C 1
ATOM 1045 O O . ASN A 1 130 ? -8.203 -12.735 -4.937 1.00 96.12 130 ASN A O 1
ATOM 1049 N N . ARG A 1 131 ? -9.419 -11.044 -4.076 1.00 94.44 131 ARG A N 1
ATOM 1050 C CA . ARG A 1 131 ? -10.540 -11.849 -3.581 1.00 94.44 131 ARG A CA 1
ATOM 1051 C C . ARG A 1 131 ? -11.821 -11.352 -4.225 1.00 94.44 131 ARG A C 1
ATOM 1053 O O . ARG A 1 131 ? -12.189 -10.193 -4.044 1.00 94.44 131 ARG A O 1
ATOM 1060 N N . ASP A 1 132 ? -12.474 -12.219 -4.993 1.00 91.75 132 ASP A N 1
ATOM 1061 C CA . ASP A 1 132 ? -13.755 -11.938 -5.654 1.00 91.75 132 ASP A CA 1
ATOM 1062 C C . ASP A 1 132 ? -13.751 -10.640 -6.489 1.00 91.75 132 ASP A C 1
ATOM 1064 O O . ASP A 1 132 ? -14.710 -9.869 -6.497 1.00 91.75 132 ASP A O 1
ATOM 1068 N N . GLY A 1 133 ? -12.643 -10.368 -7.187 1.00 90.25 133 GLY A N 1
ATOM 1069 C CA . GLY A 1 133 ? -12.474 -9.180 -8.026 1.00 90.25 133 GLY A CA 1
ATOM 1070 C C . GLY A 1 133 ? -11.977 -7.937 -7.282 1.00 90.25 133 GLY A C 1
ATOM 1071 O O . GLY A 1 133 ? -11.757 -6.907 -7.921 1.00 90.25 133 GLY A O 1
ATOM 1072 N N . LYS A 1 134 ? -11.761 -8.014 -5.963 1.00 94.44 134 LYS A N 1
ATOM 1073 C CA . LYS A 1 134 ? -11.246 -6.915 -5.138 1.00 94.44 134 LYS A CA 1
ATOM 1074 C C . LYS A 1 134 ? -9.808 -7.186 -4.700 1.00 94.44 134 LYS A C 1
ATOM 1076 O O . LYS A 1 134 ? -9.534 -8.172 -4.021 1.00 94.44 134 LYS A O 1
ATOM 1081 N N . TRP A 1 135 ? -8.898 -6.268 -5.020 1.00 96.44 135 TRP A N 1
ATOM 1082 C CA . TRP A 1 135 ? -7.517 -6.305 -4.531 1.00 96.44 135 TRP A CA 1
ATOM 1083 C C . TRP A 1 135 ? -7.415 -5.795 -3.087 1.00 96.44 135 TRP A C 1
ATOM 1085 O O . TRP A 1 135 ? -7.945 -4.733 -2.753 1.00 96.44 135 TRP A O 1
ATOM 1095 N N . LEU A 1 136 ? -6.702 -6.538 -2.243 1.00 97.44 136 LEU A N 1
ATOM 1096 C CA . LEU A 1 136 ? -6.463 -6.254 -0.826 1.00 97.44 136 LEU A CA 1
ATOM 1097 C C . LEU A 1 136 ? -4.969 -6.371 -0.503 1.00 97.44 136 LEU A C 1
ATOM 1099 O O . LEU A 1 136 ? -4.257 -7.160 -1.118 1.00 97.44 136 LEU A O 1
ATOM 1103 N N . LEU A 1 137 ? -4.494 -5.617 0.487 1.00 98.06 137 LEU A N 1
ATOM 1104 C CA . LEU A 1 137 ? -3.165 -5.759 1.079 1.00 98.06 137 LEU A CA 1
ATOM 1105 C C . LEU A 1 137 ? -3.079 -7.083 1.829 1.00 98.06 137 LEU A C 1
ATOM 1107 O O . LEU A 1 137 ? -3.831 -7.315 2.780 1.00 98.06 137 LEU A O 1
ATOM 1111 N N . LYS A 1 138 ? -2.133 -7.925 1.426 1.00 97.06 138 LYS A N 1
ATOM 1112 C CA . LYS A 1 138 ? -1.862 -9.190 2.094 1.00 97.06 138 LYS A CA 1
ATOM 1113 C C . LYS A 1 138 ? -1.094 -8.936 3.390 1.00 97.06 138 LYS A C 1
ATOM 1115 O O . LYS A 1 138 ? -0.031 -8.316 3.374 1.00 97.06 138 LYS A O 1
ATOM 1120 N N . ASN A 1 139 ? -1.654 -9.407 4.498 1.00 94.19 139 ASN A N 1
ATOM 1121 C CA . ASN A 1 139 ? -1.095 -9.307 5.842 1.00 94.19 139 ASN A CA 1
ATOM 1122 C C . ASN A 1 139 ? -1.398 -10.603 6.606 1.00 94.19 139 ASN A C 1
ATOM 1124 O O . ASN A 1 139 ? -2.433 -10.736 7.259 1.00 94.19 139 ASN A O 1
ATOM 1128 N N . ASP A 1 140 ? -0.510 -11.573 6.447 1.00 79.56 140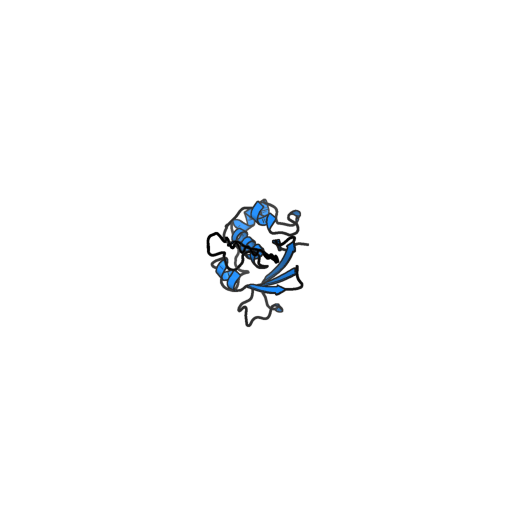 ASP A N 1
ATOM 1129 C CA . ASP A 1 140 ? -0.538 -12.891 7.077 1.00 79.56 140 ASP A CA 1
ATOM 1130 C C . ASP A 1 140 ? 0.703 -13.134 7.938 1.00 79.56 140 ASP A C 1
ATOM 1132 O O . ASP A 1 140 ? 1.761 -12.530 7.640 1.00 79.56 140 ASP A O 1
#

Radius of gyration: 24.55 Å; chains: 1; bounding box: 73×38×78 Å

Sequence (140 aa):
MINKRKSTWLILAFILILSLGGCGTKTKHENSSFEPINKLISILYFNKGTYEDYKALFTNSSLAFSENQFNEFRKKPDKSSFKYGANSSDEIMSHMKAVPNDANFATVYYVEDVDKSDESKAPLQWKVENRDGKWLLKND

Organism: NCBI:txid2184719

Secondary structure (DSSP, 8-state):
---------------------------TTTTSTTHHHHHHHHHHHH--S-HHHHHTTBSSGGGSPPHHHHHHHHHS---TT--S--SSHHHHHHTEEEEESSSSEEEEEE-S-TTT--GGG-SEEEEEEEETTEEEE---